Protein AF-A0A0J8CA44-F1 (afdb_monomer)

Organism: Streptomyces viridochromogenes (NCBI:txid1938)

Solvent-accessible surface area (backbone atoms only — not comparable to full-atom values): 4306 Å² total; per-residue (Å²): 130,84,85,58,49,50,65,71,88,63,37,50,33,79,86,44,96,86,54,70,83,64,85,91,84,59,59,92,80,39,42,73,77,45,42,22,40,65,76,86,61,59,66,70,61,48,58,68,59,54,69,45,51,63,68,57,67,48,71,49,69,71,80,88,126

Foldseek 3Di:
DDFDFPQPQQQDFPPDRPDDDDDDDDDPQKDFPGKHAGPPDDVVVQVVVDRGGDIDTDMDHDDDD

Structure (mmCIF, N/CA/C/O backbone):
data_AF-A0A0J8CA44-F1
#
_entry.id   AF-A0A0J8CA44-F1
#
loop_
_atom_site.group_PDB
_atom_site.id
_atom_site.type_symbol
_atom_site.label_atom_id
_atom_site.label_alt_id
_atom_site.label_comp_id
_atom_site.label_asym_id
_atom_site.label_entity_id
_atom_site.label_seq_id
_atom_site.pdbx_PDB_ins_code
_atom_site.Cartn_x
_atom_site.Cartn_y
_atom_site.Cartn_z
_atom_site.occupancy
_atom_site.B_iso_or_equiv
_atom_site.auth_seq_id
_atom_site.auth_comp_id
_atom_site.auth_asym_id
_atom_site.auth_atom_id
_atom_site.pdbx_PDB_model_num
ATOM 1 N N . MET A 1 1 ? -8.056 2.573 -14.180 1.00 46.06 1 MET A N 1
ATOM 2 C CA . MET A 1 1 ? -7.235 1.351 -14.102 1.00 46.06 1 MET A CA 1
ATOM 3 C C . MET A 1 1 ? -6.795 1.220 -12.653 1.00 46.06 1 MET A C 1
ATOM 5 O O . MET A 1 1 ? -6.251 2.207 -12.164 1.00 46.06 1 MET A O 1
ATOM 9 N N . PRO A 1 2 ? -7.129 0.145 -11.918 1.00 59.78 2 PRO A N 1
ATOM 10 C CA . PRO A 1 2 ? -6.528 -0.072 -10.605 1.00 59.78 2 PRO A CA 1
ATOM 11 C C . PRO A 1 2 ? -5.035 -0.359 -10.801 1.00 59.78 2 PRO A C 1
ATOM 13 O O . PRO A 1 2 ? -4.683 -1.130 -11.686 1.00 59.78 2 PRO A O 1
ATOM 16 N N . VAL A 1 3 ? -4.182 0.304 -10.022 1.00 59.00 3 VAL A N 1
ATOM 17 C CA . VAL A 1 3 ? -2.750 -0.018 -9.974 1.00 59.00 3 VAL A CA 1
ATOM 18 C C . VAL A 1 3 ? -2.630 -1.375 -9.294 1.00 59.00 3 VAL A C 1
ATOM 20 O O . VAL A 1 3 ? -3.132 -1.545 -8.180 1.00 59.00 3 VAL A O 1
ATOM 23 N N . GLU A 1 4 ? -2.021 -2.343 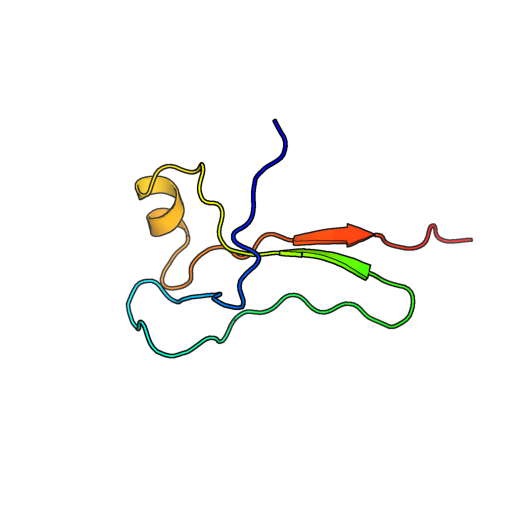-9.970 1.00 67.88 4 GLU A N 1
ATOM 24 C CA . GLU A 1 4 ? -1.736 -3.646 -9.378 1.00 67.88 4 GLU A CA 1
ATOM 25 C C . GLU A 1 4 ? -0.428 -3.563 -8.589 1.00 67.88 4 GLU A C 1
ATOM 27 O O . GLU A 1 4 ? 0.605 -3.111 -9.088 1.00 67.88 4 GLU A O 1
ATOM 32 N N . PHE A 1 5 ? -0.492 -3.970 -7.324 1.00 68.56 5 PHE A N 1
ATOM 33 C CA . PHE A 1 5 ? 0.665 -4.014 -6.440 1.00 68.56 5 PHE A CA 1
ATOM 34 C C . PHE A 1 5 ? 1.176 -5.447 -6.361 1.00 68.56 5 PHE A C 1
ATOM 36 O O . PHE A 1 5 ? 0.387 -6.376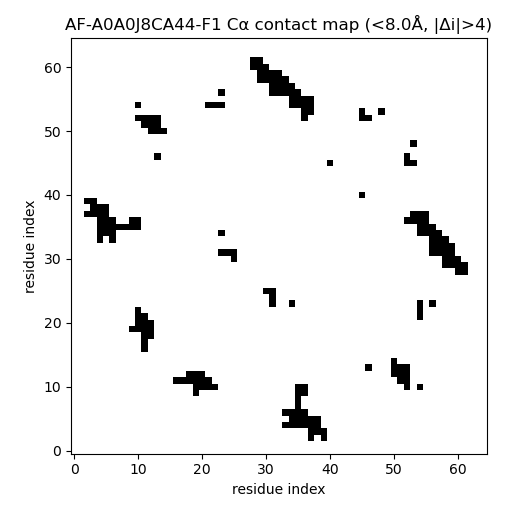 -6.176 1.00 68.56 5 PHE A O 1
ATOM 43 N N . LEU A 1 6 ? 2.494 -5.638 -6.424 1.00 62.59 6 LEU A N 1
ATOM 44 C CA . LEU A 1 6 ? 3.087 -6.901 -5.997 1.00 62.59 6 LEU A CA 1
ATOM 45 C C . LEU A 1 6 ? 2.970 -6.994 -4.465 1.00 62.59 6 LEU A C 1
ATOM 47 O O . LEU A 1 6 ? 3.787 -6.423 -3.749 1.00 62.59 6 LEU A O 1
ATOM 51 N N . THR A 1 7 ? 1.937 -7.680 -3.969 1.00 53.88 7 THR A N 1
ATOM 52 C CA . THR A 1 7 ? 1.645 -7.826 -2.526 1.00 53.88 7 THR A CA 1
ATOM 53 C C . THR A 1 7 ? 2.473 -8.908 -1.832 1.00 53.88 7 THR A C 1
ATOM 55 O O . THR A 1 7 ? 2.286 -9.160 -0.645 1.00 53.88 7 THR A O 1
ATOM 58 N N . ASP A 1 8 ? 3.354 -9.595 -2.554 1.00 49.28 8 ASP A N 1
ATOM 59 C CA . ASP A 1 8 ? 4.2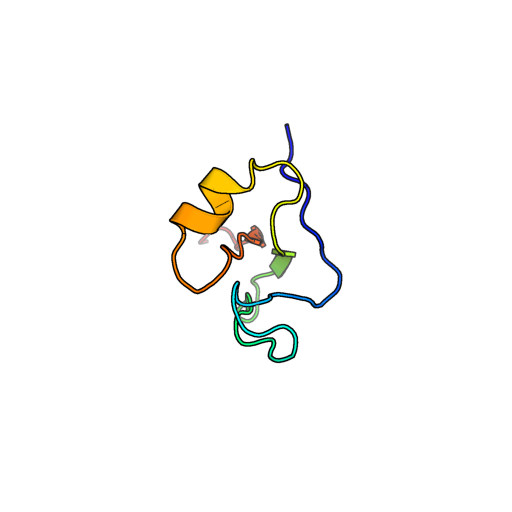49 -10.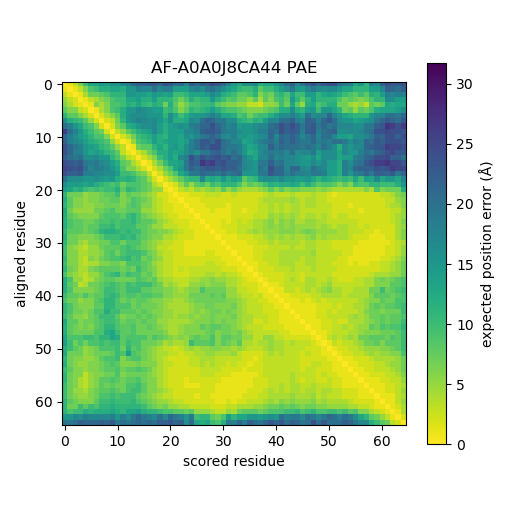585 -1.965 1.00 49.28 8 ASP A CA 1
ATOM 60 C C . ASP A 1 8 ? 5.417 -9.847 -1.310 1.00 49.28 8 ASP A C 1
ATOM 62 O O . ASP A 1 8 ? 6.317 -9.455 -2.035 1.00 49.28 8 ASP A O 1
ATOM 66 N N . GLU A 1 9 ? 5.328 -9.571 0.001 1.00 49.91 9 GLU A N 1
ATOM 67 C CA . GLU A 1 9 ? 6.354 -9.244 1.021 1.00 49.91 9 GLU A CA 1
ATOM 68 C C . GLU A 1 9 ? 7.615 -8.408 0.630 1.00 49.91 9 GLU A C 1
ATOM 70 O O . GLU A 1 9 ? 8.482 -8.237 1.477 1.00 49.91 9 GLU A O 1
ATOM 75 N N . GLN A 1 10 ? 7.817 -7.930 -0.601 1.00 51.06 10 GLN A N 1
ATOM 76 C CA . GLN A 1 10 ? 9.104 -7.599 -1.245 1.00 51.06 10 GLN A CA 1
ATOM 77 C C . GLN A 1 10 ? 9.215 -6.091 -1.555 1.00 51.06 10 GLN A C 1
ATOM 79 O O . GLN A 1 10 ? 9.417 -5.701 -2.705 1.00 51.06 10 GLN A O 1
ATOM 84 N N . ALA A 1 11 ? 9.097 -5.198 -0.572 1.00 53.81 11 ALA A N 1
ATOM 85 C CA . ALA A 1 11 ? 9.537 -3.820 -0.812 1.00 53.81 11 ALA A CA 1
ATOM 86 C C . ALA A 1 11 ? 11.080 -3.803 -0.907 1.00 53.81 11 ALA A C 1
ATOM 88 O O . ALA A 1 11 ? 11.763 -4.018 0.093 1.00 53.81 11 ALA A O 1
ATOM 89 N N . VAL A 1 12 ? 11.626 -3.648 -2.119 1.00 52.59 12 VAL A N 1
ATOM 90 C CA . VAL A 1 12 ? 13.062 -3.784 -2.447 1.00 52.59 12 VAL A CA 1
ATOM 91 C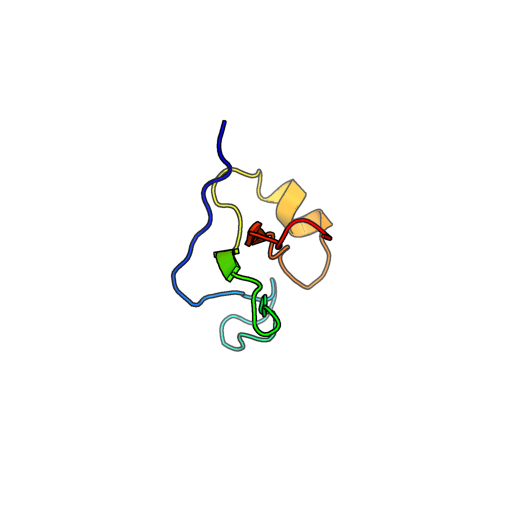 C . VAL A 1 12 ? 13.674 -2.417 -2.782 1.00 52.59 12 VAL A C 1
ATOM 93 O O . VAL A 1 12 ? 13.074 -1.627 -3.505 1.00 52.59 12 VAL A O 1
ATOM 96 N N . ALA A 1 13 ? 14.894 -2.145 -2.311 1.00 51.59 13 ALA A N 1
ATOM 97 C CA . ALA A 1 13 ? 15.705 -1.011 -2.763 1.00 51.59 13 ALA A CA 1
ATOM 98 C C . ALA A 1 13 ? 16.394 -1.324 -4.109 1.00 51.59 13 ALA A C 1
ATOM 100 O O . ALA A 1 13 ? 16.854 -2.446 -4.326 1.00 51.59 13 ALA A O 1
ATOM 101 N N . VAL A 1 14 ? 16.534 -0.331 -5.000 1.00 53.69 14 VAL A N 1
ATOM 102 C CA . VAL A 1 14 ? 17.003 -0.497 -6.403 1.00 53.69 14 VAL A CA 1
ATOM 103 C C . VAL A 1 14 ? 18.403 -1.133 -6.510 1.00 53.69 14 VAL A C 1
ATOM 105 O O . VAL A 1 14 ? 18.752 -1.700 -7.545 1.00 53.69 14 VAL A O 1
ATOM 108 N N . SER A 1 15 ? 19.217 -1.043 -5.456 1.00 51.91 15 SER A N 1
ATOM 109 C CA . SER A 1 15 ? 20.641 -1.402 -5.458 1.00 51.91 15 SER A CA 1
ATOM 110 C C . SER A 1 15 ? 21.046 -2.503 -4.470 1.00 51.91 15 SER A C 1
ATOM 112 O O . SER A 1 15 ? 22.214 -2.890 -4.461 1.00 51.91 15 SER A O 1
ATOM 114 N N . THR A 1 16 ? 20.128 -3.039 -3.654 1.00 52.94 16 THR A N 1
ATOM 115 C CA . THR A 1 16 ? 20.443 -4.131 -2.712 1.00 52.94 16 THR A CA 1
ATOM 116 C C . THR A 1 16 ? 19.301 -5.155 -2.659 1.00 52.94 16 THR A C 1
ATOM 118 O O . 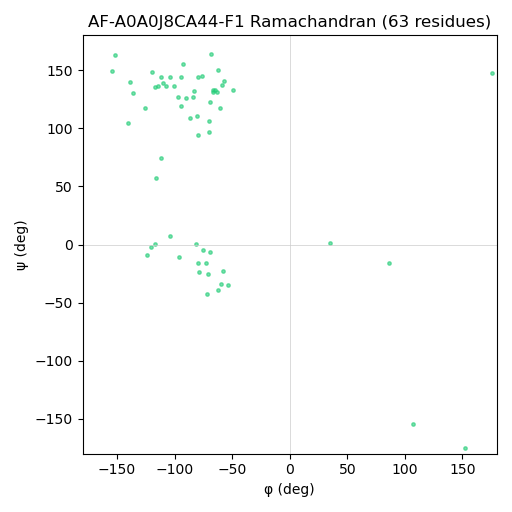THR A 1 16 ? 18.272 -4.878 -2.047 1.00 52.94 16 THR A O 1
ATOM 121 N N . PRO A 1 17 ? 19.448 -6.347 -3.275 1.00 54.56 17 PRO A N 1
ATOM 122 C CA . PRO A 1 17 ? 18.340 -7.301 -3.411 1.00 54.56 17 PRO A CA 1
ATOM 123 C C . PRO A 1 17 ? 17.878 -7.964 -2.101 1.00 54.56 17 PRO A C 1
ATOM 125 O O . PRO A 1 17 ? 16.874 -8.669 -2.103 1.00 54.56 17 PRO A O 1
ATOM 128 N N . ASP A 1 18 ? 18.566 -7.739 -0.977 1.00 57.69 18 ASP A N 1
ATOM 129 C CA . ASP A 1 18 ? 18.442 -8.625 0.189 1.00 57.69 18 ASP A CA 1
ATOM 130 C C . ASP A 1 18 ? 17.864 -7.954 1.446 1.00 57.69 18 ASP A C 1
ATOM 132 O O . ASP A 1 18 ? 17.730 -8.609 2.482 1.00 57.69 18 ASP A O 1
ATOM 136 N N . ARG A 1 19 ? 17.519 -6.655 1.408 1.00 58.16 19 ARG A N 1
ATOM 137 C CA . ARG A 1 19 ? 16.912 -5.971 2.564 1.00 58.16 19 ARG A CA 1
ATOM 138 C C . ARG A 1 19 ? 15.597 -5.288 2.217 1.00 58.16 19 ARG A C 1
ATOM 140 O O . ARG A 1 19 ? 15.558 -4.330 1.455 1.00 58.16 19 ARG A O 1
ATOM 147 N N . ARG A 1 20 ? 14.536 -5.767 2.865 1.00 69.88 20 ARG A N 1
ATOM 148 C CA . ARG A 1 20 ? 13.209 -5.148 2.899 1.00 69.88 20 ARG A CA 1
ATOM 149 C C . ARG A 1 20 ? 13.176 -4.141 4.037 1.00 69.88 20 ARG A C 1
ATOM 151 O O . ARG A 1 20 ? 13.238 -4.548 5.197 1.00 69.88 20 ARG A O 1
ATOM 158 N N . ILE A 1 21 ? 13.157 -2.853 3.718 1.00 78.38 21 ILE A N 1
ATOM 159 C CA . ILE A 1 21 ? 13.226 -1.788 4.735 1.00 78.38 21 ILE A CA 1
ATOM 160 C C . ILE A 1 21 ? 12.063 -0.799 4.673 1.00 78.38 21 ILE A C 1
ATOM 162 O O . ILE A 1 21 ? 11.892 -0.027 5.612 1.00 78.38 21 ILE A O 1
ATOM 166 N N . ASP A 1 22 ? 11.230 -0.877 3.636 1.00 81.12 22 ASP A N 1
ATOM 167 C CA . ASP A 1 22 ? 10.047 -0.035 3.478 1.00 81.12 22 ASP A CA 1
ATOM 168 C C . ASP A 1 22 ? 8.773 -0.856 3.714 1.00 81.12 22 ASP A C 1
ATOM 170 O O . ASP A 1 22 ? 8.649 -1.987 3.245 1.00 81.12 22 ASP A O 1
ATOM 174 N N . ALA A 1 23 ? 7.813 -0.303 4.455 1.00 83.19 23 ALA A N 1
ATOM 175 C CA . ALA A 1 23 ? 6.544 -0.966 4.744 1.00 83.19 23 ALA A CA 1
ATOM 176 C C . ALA A 1 23 ? 5.437 0.052 5.044 1.00 83.19 23 ALA A C 1
ATOM 178 O O . ALA A 1 23 ? 5.688 1.124 5.597 1.00 83.19 23 ALA A O 1
ATOM 179 N N . ALA A 1 24 ? 4.198 -0.308 4.705 1.00 87.00 24 ALA A N 1
ATOM 180 C CA . ALA A 1 24 ? 3.007 0.442 5.083 1.00 87.00 24 ALA A CA 1
ATOM 181 C C . ALA A 1 24 ? 2.374 -0.190 6.329 1.00 87.00 24 ALA A C 1
ATOM 183 O O . ALA A 1 24 ? 2.064 -1.380 6.337 1.00 87.00 24 ALA A O 1
ATOM 184 N N . PHE A 1 25 ? 2.144 0.617 7.362 1.00 89.44 25 PHE A N 1
ATOM 185 C CA . PHE A 1 25 ? 1.478 0.195 8.592 1.00 89.44 25 PHE A CA 1
ATOM 186 C C . PHE A 1 25 ? 0.202 1.003 8.801 1.00 89.44 25 PHE A C 1
ATOM 188 O O . PHE A 1 25 ? 0.139 2.182 8.450 1.00 89.44 25 PHE A O 1
ATOM 195 N N . ALA A 1 26 ? -0.797 0.381 9.420 1.00 89.88 26 ALA A N 1
ATOM 196 C CA . ALA A 1 26 ? -1.997 1.064 9.873 1.00 89.88 26 ALA A CA 1
ATOM 197 C C . ALA A 1 26 ? -2.054 1.086 11.403 1.00 89.88 26 ALA A C 1
ATOM 199 O O . ALA A 1 26 ? -1.656 0.135 12.078 1.00 89.88 26 ALA A O 1
ATOM 200 N N . THR A 1 27 ? -2.571 2.183 11.951 1.00 91.50 27 THR A N 1
ATOM 201 C CA . THR A 1 27 ? -2.974 2.248 13.357 1.00 91.50 27 THR A CA 1
ATOM 202 C C . THR A 1 27 ? -4.201 1.364 13.592 1.00 91.50 27 THR A C 1
ATOM 204 O O . THR A 1 27 ? -4.915 1.047 12.637 1.00 91.50 27 THR A O 1
ATOM 207 N N . PRO A 1 28 ? -4.532 1.025 14.851 1.00 92.75 28 PRO A N 1
ATOM 208 C CA . PRO A 1 28 ? -5.816 0.403 15.158 1.00 92.75 28 PRO A CA 1
ATOM 209 C C . PRO A 1 28 ? -6.985 1.177 14.530 1.00 92.75 28 PRO A C 1
ATOM 211 O O . PRO A 1 28 ? -7.039 2.404 14.608 1.00 92.75 28 PRO A O 1
ATOM 214 N N . GLY A 1 29 ? -7.898 0.453 13.880 1.00 90.81 29 GLY A N 1
ATOM 215 C CA . GLY A 1 29 ? -9.041 1.021 13.156 1.00 90.81 29 GLY A CA 1
ATOM 216 C C . GLY A 1 29 ? -8.758 1.425 11.704 1.00 90.81 29 GLY A C 1
ATOM 217 O O . GLY A 1 29 ? -9.707 1.594 10.944 1.00 90.81 29 GLY A O 1
ATOM 218 N N . GLY A 1 30 ? -7.492 1.540 11.295 1.00 92.50 30 GLY A N 1
ATOM 219 C CA . GLY A 1 30 ? -7.100 1.642 9.890 1.00 92.50 30 GLY A CA 1
ATOM 220 C C . GLY A 1 30 ? -6.775 0.270 9.301 1.00 92.50 30 GLY A C 1
ATOM 221 O O . GLY A 1 30 ? -6.389 -0.650 10.022 1.00 92.50 30 GLY A O 1
ATOM 222 N N . GLU A 1 31 ? -6.898 0.136 7.985 1.00 93.19 31 GLU A N 1
ATOM 223 C CA . GLU A 1 31 ? -6.588 -1.108 7.277 1.00 93.19 31 GLU A CA 1
ATOM 224 C C . GLU A 1 31 ? -5.791 -0.815 6.005 1.00 93.19 31 GLU A C 1
ATOM 226 O O . GLU A 1 31 ? -6.179 0.028 5.190 1.00 93.19 31 GLU A O 1
ATOM 231 N N . VAL A 1 32 ? -4.677 -1.530 5.831 1.00 91.00 32 VAL A N 1
ATOM 232 C CA . VAL A 1 32 ? -3.950 -1.585 4.560 1.00 91.00 32 VAL A CA 1
ATOM 233 C C . VAL A 1 32 ? -4.671 -2.590 3.669 1.00 91.00 32 VAL A C 1
ATOM 235 O O . VAL A 1 32 ? -4.657 -3.785 3.944 1.00 91.00 32 VAL A O 1
ATOM 238 N N . LEU A 1 33 ? -5.316 -2.104 2.610 1.00 89.25 33 LEU A N 1
ATOM 239 C CA . LEU A 1 33 ? -6.049 -2.939 1.651 1.00 89.25 33 LEU A CA 1
ATOM 240 C C . LEU A 1 33 ? -5.115 -3.627 0.651 1.00 89.25 33 LEU A C 1
ATOM 242 O O . LEU A 1 33 ? -5.471 -4.635 0.049 1.00 89.25 33 LEU A O 1
ATOM 246 N N . GLY A 1 34 ? -3.935 -3.049 0.457 1.00 85.00 34 GLY A N 1
ATOM 247 C CA . GLY A 1 34 ? -2.875 -3.555 -0.399 1.00 85.00 34 GLY A CA 1
ATOM 248 C C . GLY A 1 34 ? -1.728 -2.554 -0.445 1.00 85.00 34 GLY A C 1
ATOM 249 O O . GLY A 1 34 ? -1.949 -1.345 -0.339 1.00 85.00 34 GLY A O 1
ATOM 250 N N . CYS A 1 35 ? -0.509 -3.057 -0.581 1.00 87.75 35 CYS A N 1
ATOM 251 C CA . CYS A 1 35 ? 0.701 -2.270 -0.782 1.00 87.75 35 CYS A CA 1
ATOM 252 C C . CYS A 1 35 ? 1.721 -3.092 -1.573 1.00 87.75 35 CYS A C 1
ATOM 254 O O . CYS A 1 35 ? 1.591 -4.313 -1.680 1.00 87.75 35 CYS A O 1
ATOM 256 N N . GLY A 1 36 ? 2.718 -2.421 -2.142 1.00 82.38 36 GLY A N 1
ATOM 257 C CA . GLY A 1 36 ? 3.788 -3.077 -2.884 1.00 82.38 36 GLY A CA 1
ATOM 258 C C . GLY A 1 36 ? 4.372 -2.177 -3.958 1.00 82.38 36 GLY A C 1
ATOM 259 O O . GLY A 1 36 ? 4.002 -1.010 -4.077 1.00 82.38 36 GLY A O 1
ATOM 260 N N . ILE A 1 37 ? 5.279 -2.733 -4.755 1.00 82.50 37 ILE A N 1
ATOM 261 C CA . ILE A 1 37 ? 5.860 -2.023 -5.895 1.00 82.50 37 ILE A CA 1
ATOM 262 C C . ILE A 1 37 ? 4.905 -2.143 -7.095 1.00 82.50 37 ILE A C 1
ATOM 264 O O . ILE A 1 37 ? 4.453 -3.258 -7.381 1.00 82.50 37 ILE A O 1
ATOM 268 N N . PRO A 1 38 ? 4.589 -1.044 -7.808 1.00 81.19 38 PRO A N 1
ATOM 269 C CA . PRO A 1 38 ? 3.787 -1.102 -9.028 1.00 81.19 38 PRO A CA 1
ATOM 270 C C . PRO A 1 38 ? 4.485 -1.912 -10.121 1.00 81.19 38 PRO A C 1
ATOM 272 O O . PRO A 1 38 ? 5.654 -1.667 -10.427 1.00 81.19 38 PRO A O 1
ATOM 275 N N . THR A 1 39 ? 3.764 -2.841 -10.743 1.00 81.94 39 THR A N 1
ATOM 276 C CA . THR A 1 39 ? 4.292 -3.677 -11.838 1.00 81.94 39 THR A CA 1
ATOM 277 C C . THR A 1 39 ? 3.949 -3.145 -13.228 1.00 81.94 39 THR A C 1
ATOM 279 O O . THR A 1 39 ? 4.486 -3.627 -14.222 1.00 81.94 39 THR A O 1
ATOM 282 N N . ASP A 1 40 ? 3.064 -2.155 -13.312 1.00 84.19 40 ASP A N 1
ATOM 283 C CA . ASP A 1 40 ? 2.549 -1.560 -14.549 1.00 84.19 40 ASP A CA 1
ATOM 284 C C . ASP A 1 40 ? 3.167 -0.187 -14.876 1.00 84.19 40 ASP A C 1
ATOM 286 O O . ASP A 1 40 ? 2.756 0.477 -15.830 1.00 84.19 40 ASP A O 1
ATOM 290 N N . LEU A 1 41 ? 4.185 0.237 -14.118 1.00 83.00 41 LEU A N 1
ATOM 291 C CA . LEU A 1 41 ? 4.913 1.479 -14.368 1.00 83.00 41 LEU A CA 1
ATOM 292 C C . LEU A 1 41 ? 6.177 1.248 -15.209 1.00 83.00 41 LEU A C 1
ATOM 294 O O . LEU A 1 41 ? 6.887 0.262 -15.007 1.00 83.00 41 LEU A O 1
ATOM 298 N N . PRO A 1 42 ? 6.532 2.186 -16.111 1.00 88.31 42 PRO A N 1
ATOM 299 C CA . PRO A 1 42 ? 7.812 2.135 -16.804 1.00 88.31 42 PRO A CA 1
ATOM 300 C C . PRO A 1 42 ? 8.976 2.152 -15.809 1.00 88.31 42 PRO A C 1
ATOM 302 O O . PRO A 1 42 ? 9.008 2.978 -14.897 1.00 88.31 42 PRO A O 1
ATOM 305 N N . GLU A 1 43 ? 9.990 1.319 -16.037 1.00 83.50 43 GLU A N 1
ATOM 306 C CA . GLU A 1 43 ? 11.187 1.244 -15.187 1.00 83.50 43 GLU A CA 1
ATOM 307 C C . GLU A 1 43 ? 11.862 2.613 -14.989 1.00 83.50 43 GLU A C 1
ATOM 309 O O . GLU A 1 43 ? 12.345 2.924 -13.905 1.00 83.50 43 GLU A O 1
ATOM 314 N N . ALA A 1 44 ? 11.842 3.474 -16.012 1.00 87.50 44 ALA A N 1
ATOM 315 C CA . ALA A 1 44 ? 12.375 4.833 -15.926 1.00 87.50 44 ALA A CA 1
ATOM 316 C C . ALA A 1 44 ? 11.680 5.688 -14.850 1.00 87.50 44 ALA A C 1
ATOM 318 O O . ALA A 1 44 ? 12.332 6.505 -14.205 1.00 87.50 44 ALA A O 1
ATOM 319 N N . ILE A 1 45 ? 10.377 5.481 -14.632 1.00 82.38 45 ILE A N 1
ATOM 320 C CA . ILE A 1 45 ? 9.620 6.151 -13.568 1.00 82.38 45 ILE A CA 1
ATOM 321 C C . ILE A 1 45 ? 10.024 5.592 -12.205 1.00 82.38 45 ILE A C 1
ATOM 323 O O . ILE A 1 45 ? 10.268 6.362 -11.281 1.00 82.38 45 ILE A O 1
ATOM 327 N N . LEU A 1 46 ? 10.170 4.270 -12.093 1.00 80.44 46 LEU A N 1
ATOM 328 C CA . LEU A 1 46 ? 10.626 3.627 -10.857 1.00 80.44 46 LEU A CA 1
ATOM 329 C C . LEU A 1 46 ? 12.045 4.078 -10.471 1.00 80.44 46 LEU A C 1
ATOM 331 O O . LEU A 1 46 ? 12.302 4.359 -9.307 1.00 80.44 46 LEU A O 1
ATOM 335 N N . ARG A 1 47 ? 12.952 4.237 -11.443 1.00 81.62 47 ARG A N 1
ATOM 336 C CA . ARG A 1 47 ? 14.323 4.739 -11.222 1.00 81.62 47 ARG A CA 1
ATOM 337 C C . ARG A 1 47 ? 14.389 6.224 -10.875 1.00 81.62 47 ARG A C 1
ATOM 339 O O . ARG A 1 47 ? 15.348 6.654 -10.243 1.00 81.62 47 ARG A O 1
ATOM 346 N N . ALA A 1 48 ? 13.397 7.012 -11.284 1.00 87.19 48 ALA A N 1
ATOM 347 C CA . ALA A 1 48 ? 13.317 8.423 -10.920 1.00 87.19 48 ALA A CA 1
ATOM 348 C C . ALA A 1 48 ? 12.935 8.633 -9.441 1.00 87.19 48 ALA A C 1
ATOM 350 O O . ALA A 1 48 ? 13.135 9.728 -8.921 1.00 87.19 48 ALA A O 1
ATOM 351 N N . ALA A 1 49 ? 12.414 7.601 -8.765 1.00 81.44 49 ALA A N 1
ATOM 352 C CA . ALA A 1 49 ? 11.980 7.665 -7.369 1.00 81.44 49 ALA A CA 1
ATOM 353 C C . ALA A 1 49 ? 13.132 7.681 -6.342 1.00 81.44 49 ALA A C 1
ATOM 355 O O . ALA A 1 49 ? 12.877 7.869 -5.155 1.00 81.44 49 ALA A O 1
ATOM 356 N N . GLY A 1 50 ? 14.383 7.544 -6.791 1.00 82.12 50 GLY A N 1
ATOM 357 C CA . GLY A 1 50 ? 15.568 7.556 -5.937 1.00 82.12 50 GLY A CA 1
ATOM 358 C C . GLY A 1 50 ? 16.188 6.171 -5.769 1.00 82.12 50 GLY A C 1
ATOM 359 O O . GLY A 1 50 ? 16.094 5.313 -6.646 1.00 82.12 50 GLY A O 1
ATOM 360 N N . ASP A 1 51 ? 16.886 5.977 -4.656 1.00 80.31 51 ASP A N 1
ATOM 361 C CA . ASP A 1 51 ? 17.543 4.720 -4.285 1.00 80.31 51 ASP A CA 1
ATOM 362 C C . ASP A 1 51 ? 16.576 3.678 -3.690 1.00 80.31 51 ASP A C 1
ATOM 364 O O . ASP A 1 51 ? 16.885 2.482 -3.684 1.00 80.31 51 ASP A O 1
ATOM 368 N N . HIS A 1 52 ? 15.385 4.108 -3.273 1.00 81.06 52 HIS A N 1
ATOM 369 C CA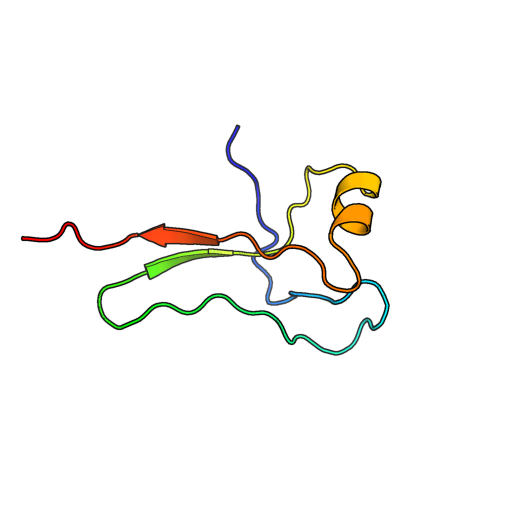 . HIS A 1 52 ? 14.275 3.256 -2.854 1.00 81.06 52 HIS A CA 1
ATOM 370 C C . HIS A 1 52 ? 13.199 3.186 -3.944 1.00 81.06 52 HIS A C 1
ATOM 372 O O . HIS A 1 52 ? 12.916 4.172 -4.628 1.00 81.06 52 HIS A O 1
ATOM 378 N N . LEU A 1 53 ? 12.573 2.017 -4.101 1.00 82.25 53 LEU A N 1
ATOM 379 C CA . LEU A 1 53 ? 11.399 1.895 -4.963 1.00 82.25 53 LEU A CA 1
ATOM 380 C C . LEU A 1 53 ? 10.165 2.489 -4.258 1.00 82.25 53 LEU A C 1
ATOM 382 O O . LEU A 1 53 ? 10.032 2.357 -3.040 1.00 82.25 53 LEU A O 1
ATOM 386 N N . PRO A 1 54 ? 9.234 3.123 -4.992 1.00 82.31 54 PRO A N 1
ATOM 387 C CA . PRO A 1 54 ? 8.019 3.655 -4.389 1.00 82.31 54 PRO A CA 1
ATOM 388 C C . PRO A 1 54 ? 7.134 2.510 -3.879 1.00 82.31 54 PRO A C 1
ATOM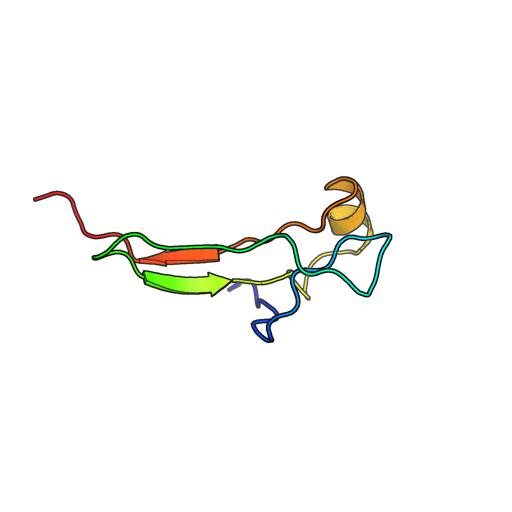 390 O O . PRO A 1 54 ? 6.841 1.580 -4.630 1.00 82.31 54 PRO A O 1
ATOM 393 N N . VAL A 1 55 ? 6.656 2.619 -2.634 1.00 85.31 55 VAL A N 1
ATOM 394 C CA . VAL A 1 55 ? 5.725 1.662 -2.001 1.00 85.31 55 VAL A CA 1
ATOM 395 C C . VAL A 1 55 ? 4.350 2.317 -1.787 1.00 85.31 55 VAL A C 1
ATOM 397 O O . VAL A 1 55 ? 4.012 2.719 -0.671 1.00 85.31 55 VAL A O 1
ATOM 400 N N . PRO A 1 56 ? 3.544 2.505 -2.845 1.00 86.00 56 PRO A N 1
ATOM 401 C CA . PRO A 1 56 ? 2.163 2.948 -2.702 1.00 86.00 56 PRO A CA 1
ATOM 402 C C . PRO A 1 56 ? 1.318 1.937 -1.915 1.00 86.00 56 PRO A C 1
ATOM 404 O O . PRO A 1 56 ? 1.540 0.726 -1.964 1.00 86.00 56 PRO A O 1
ATOM 407 N N . ALA A 1 57 ? 0.312 2.454 -1.209 1.00 88.38 57 ALA A N 1
ATOM 408 C CA . ALA A 1 57 ? -0.640 1.658 -0.449 1.00 88.38 57 ALA A CA 1
ATOM 409 C C . ALA A 1 57 ? -2.062 2.202 -0.613 1.00 88.38 57 ALA A C 1
ATOM 411 O O . ALA A 1 57 ? -2.291 3.413 -0.583 1.00 88.38 57 ALA A O 1
ATOM 412 N N . ALA A 1 58 ? -3.025 1.294 -0.742 1.00 90.75 58 ALA A N 1
ATOM 413 C CA . ALA A 1 58 ? -4.439 1.608 -0.614 1.00 90.75 58 ALA A CA 1
ATOM 414 C C . ALA A 1 58 ? -4.850 1.445 0.854 1.00 90.75 58 ALA A C 1
ATOM 416 O O . ALA A 1 58 ? -4.640 0.390 1.453 1.00 90.75 58 ALA A O 1
ATOM 417 N N . LEU A 1 59 ? -5.443 2.488 1.434 1.00 90.56 59 LEU A N 1
ATOM 418 C CA . LEU A 1 59 ? -5.835 2.519 2.841 1.00 90.56 59 LEU A CA 1
ATOM 419 C C . LEU A 1 59 ? -7.350 2.657 2.970 1.00 90.56 59 LEU A C 1
ATOM 421 O O . LEU A 1 59 ? -7.962 3.509 2.323 1.00 90.56 59 LEU A O 1
ATOM 425 N N . ARG A 1 60 ? -7.945 1.868 3.865 1.00 93.06 60 ARG A N 1
ATOM 426 C CA . ARG A 1 60 ? -9.258 2.169 4.435 1.00 93.06 60 ARG A CA 1
ATOM 427 C C . ARG A 1 60 ? -9.037 2.913 5.742 1.00 93.06 60 ARG A C 1
ATOM 429 O O . ARG A 1 60 ? -8.424 2.393 6.673 1.00 93.06 60 ARG A O 1
ATOM 436 N N . VAL A 1 61 ? -9.551 4.135 5.788 1.00 92.94 61 VAL A N 1
ATOM 437 C CA . VAL A 1 61 ? -9.489 5.016 6.955 1.00 92.94 61 VAL A CA 1
ATOM 438 C C . VAL A 1 61 ? -10.916 5.219 7.470 1.00 92.94 61 VAL A C 1
ATOM 440 O O . VAL A 1 61 ? -11.817 5.418 6.648 1.00 92.94 61 VAL A O 1
ATOM 443 N N . PRO A 1 62 ? -11.160 5.157 8.792 1.00 90.25 62 PRO A N 1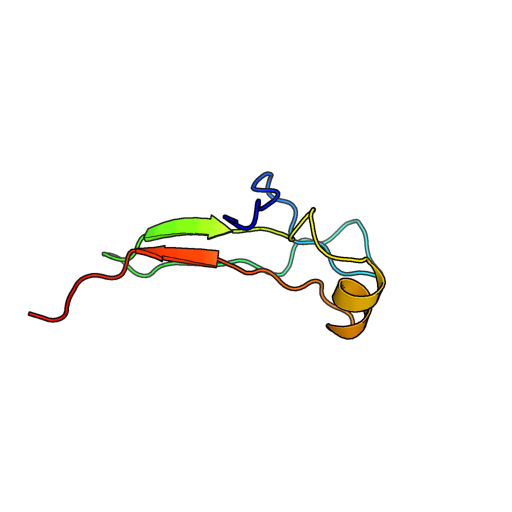
ATOM 444 C CA . PRO A 1 62 ? -12.463 5.488 9.354 1.00 90.25 62 PRO A CA 1
ATOM 445 C C . PRO A 1 62 ? -12.881 6.907 8.969 1.00 90.25 62 PRO A C 1
ATOM 447 O O . PRO A 1 62 ? -12.060 7.825 8.981 1.00 90.25 62 PRO A O 1
ATOM 450 N N . ALA A 1 63 ? -14.164 7.105 8.669 1.00 88.50 63 ALA A N 1
ATOM 451 C CA . ALA A 1 63 ? -14.707 8.454 8.605 1.00 88.50 63 ALA A CA 1
ATOM 452 C C . ALA A 1 63 ? -14.654 9.068 10.010 1.00 88.50 63 ALA A C 1
ATOM 454 O O . ALA A 1 63 ? -15.044 8.417 10.982 1.00 88.50 63 ALA A O 1
ATOM 455 N N . SER A 1 64 ? -14.171 10.304 10.121 1.00 79.81 64 SER A N 1
ATOM 456 C CA . SER A 1 64 ? -14.272 11.065 11.363 1.00 79.81 64 SER A CA 1
ATOM 457 C C . SER A 1 64 ? -15.755 11.239 11.700 1.00 79.81 64 SER A C 1
ATOM 459 O O . SER A 1 64 ? -16.495 11.809 10.896 1.00 79.81 64 SER A O 1
ATOM 461 N N . GLY A 1 65 ? -16.181 10.688 12.838 1.00 55.91 65 GLY A N 1
ATOM 462 C CA . GLY A 1 65 ? -17.496 10.950 13.427 1.00 55.91 65 GLY A CA 1
ATOM 463 C C . GLY A 1 65 ? -17.548 12.301 14.121 1.00 55.91 65 GLY A C 1
ATOM 464 O O . GLY A 1 65 ? -16.476 12.767 14.572 1.00 55.91 65 GLY A O 1
#

Radius of gyration: 13.34 Å; Cα contacts (8 Å, |Δi|>4): 100; chains: 1; bounding box: 38×22×32 Å

Mean predicted aligned error: 7.98 Å

Secondary structure (DSSP, 8-state):
-PPPEE-SS--EETTEEEEE-------TT-EEEEE-EESSS-HHHHHHT-SBPP--EEEE-PPP-

pLDDT: mean 76.38, std 14.82, range [46.06, 93.19]

Sequence (65 aa):
MPVEFLTDEQAVAVSTPDRRIDAAFATPGGEVLGCGIPTDLPEAILRAAGDHLPVPAALRVPASG